Protein AF-Q115X5-F1 (afdb_monomer)

Nearest PDB structures (foldseek):
  7bhy-assembly1_B  TM=7.940E-01  e=5.215E+00  Bacillus subtilis subsp. subtilis str. 168
  2ia0-assembly1_B  TM=6.658E-01  e=6.481E+00  Pyrococcus furiosus
  5x3t-assembly1_G  TM=5.477E-01  e=4.511E+00  Mycobacterium tuberculosis H37Rv

Radius of gyration: 16.14 Å; Cα contacts (8 Å, |Δi|>4): 18; chains: 1; bounding box: 33×40×24 Å

Organism: Trichodesmium erythraeum (strain IMS101) (NCBI:txid203124)

Sequence (53 aa):
MYVNAMGLRGISRVKKLHHTTIINLIKQA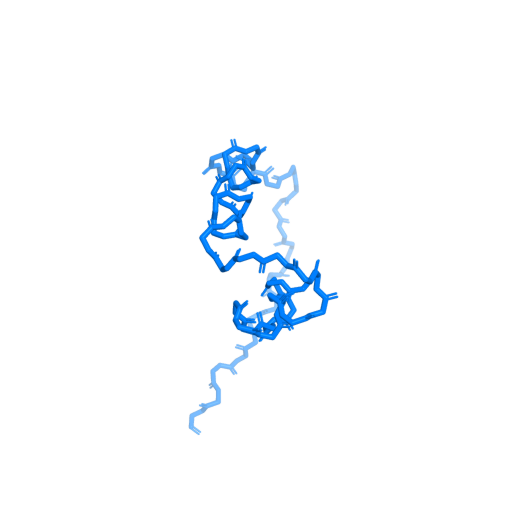GKLLPRSYSPQETPQVGELDELQT

Solvent-accessible surface area (backbone atoms only — not comparable to full-atom values): 3584 Å² total; per-residue (Å²): 96,67,92,71,75,42,50,61,71,59,49,18,64,76,68,74,41,61,54,70,59,53,53,52,49,52,54,54,55,56,68,74,45,73,95,62,91,74,70,94,58,80,70,92,67,75,84,72,78,72,81,84,127

Structure (mmCIF, N/CA/C/O backbone):
data_AF-Q115X5-F1
#
_entry.id   AF-Q115X5-F1
#
loop_
_atom_site.group_PDB
_atom_site.id
_atom_site.type_symbol
_atom_site.label_atom_id
_atom_site.label_alt_id
_atom_site.label_comp_id
_atom_site.label_asym_id
_atom_site.label_entity_id
_atom_site.label_seq_id
_atom_site.pdbx_PDB_ins_code
_atom_site.Cartn_x
_atom_site.Cartn_y
_atom_site.Cartn_z
_atom_site.occupancy
_atom_site.B_iso_or_equiv
_atom_site.auth_seq_id
_atom_site.auth_comp_id
_atom_site.auth_asym_id
_atom_site.auth_atom_id
_atom_site.pdbx_PDB_model_num
ATOM 1 N N . MET A 1 1 ? -1.146 -1.447 -8.292 1.00 85.69 1 MET A N 1
ATOM 2 C CA . MET A 1 1 ? 0.125 -0.677 -8.324 1.00 85.69 1 MET A CA 1
ATOM 3 C C 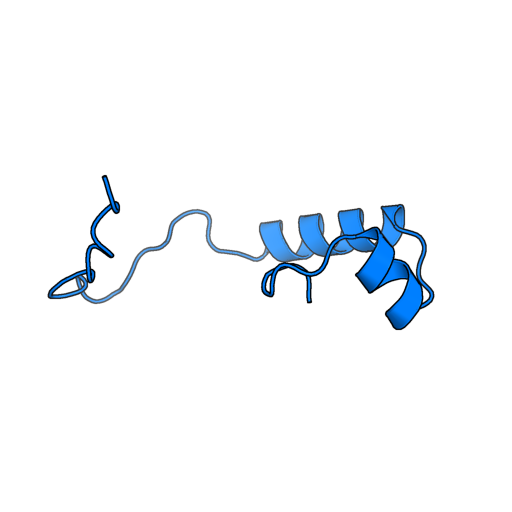. MET A 1 1 ? 0.957 -0.969 -7.086 1.00 85.69 1 MET A C 1
ATOM 5 O O . MET A 1 1 ? 1.899 -1.726 -7.224 1.00 85.69 1 MET A O 1
ATOM 9 N N . TYR A 1 2 ? 0.588 -0.474 -5.898 1.00 89.94 2 TYR A N 1
ATOM 10 C CA . TYR A 1 2 ? 1.340 -0.760 -4.664 1.00 89.94 2 TYR A CA 1
ATOM 11 C C . TYR A 1 2 ? 1.353 -2.256 -4.296 1.00 89.94 2 TYR A C 1
ATOM 13 O O . TYR A 1 2 ? 2.418 -2.817 -4.090 1.00 89.94 2 TYR A O 1
ATOM 21 N N . VAL A 1 3 ? 0.190 -2.922 -4.335 1.00 88.88 3 VAL A N 1
ATOM 22 C CA . VAL A 1 3 ? 0.056 -4.375 -4.078 1.00 88.88 3 VAL A CA 1
ATOM 23 C C . VAL A 1 3 ? 0.748 -5.237 -5.149 1.00 88.88 3 VAL A C 1
ATOM 25 O O . VAL A 1 3 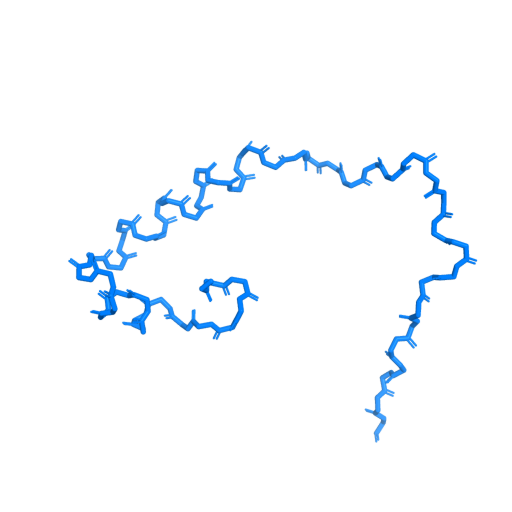? 1.136 -6.362 -4.880 1.00 88.88 3 VAL A O 1
ATOM 28 N N . ASN A 1 4 ? 1.007 -4.683 -6.340 1.00 92.88 4 ASN A N 1
ATOM 29 C CA . ASN A 1 4 ? 1.700 -5.375 -7.437 1.00 92.88 4 ASN A CA 1
ATOM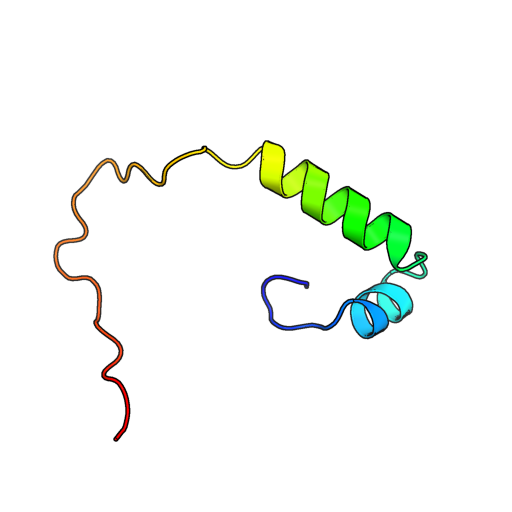 30 C C . ASN A 1 4 ? 3.216 -5.095 -7.384 1.00 92.88 4 ASN A C 1
ATOM 32 O O . ASN A 1 4 ? 3.845 -4.920 -8.425 1.00 92.88 4 ASN A O 1
ATOM 36 N N . ALA A 1 5 ? 3.764 -4.918 -6.178 1.00 89.44 5 ALA A N 1
ATOM 37 C CA . ALA A 1 5 ? 5.173 -4.629 -5.897 1.00 89.44 5 ALA A CA 1
ATOM 38 C C . ALA A 1 5 ? 5.769 -3.354 -6.543 1.00 89.44 5 ALA A C 1
ATOM 40 O O . ALA A 1 5 ? 6.983 -3.149 -6.520 1.00 89.44 5 ALA A O 1
ATOM 41 N N . MET A 1 6 ? 4.958 -2.437 -7.083 1.00 94.69 6 MET A N 1
ATOM 42 C CA . MET A 1 6 ? 5.485 -1.176 -7.613 1.00 94.69 6 MET A CA 1
ATOM 43 C C . MET A 1 6 ? 5.834 -0.217 -6.468 1.00 94.69 6 MET A C 1
ATOM 45 O O . MET A 1 6 ? 4.966 0.195 -5.696 1.00 94.69 6 MET A O 1
ATOM 49 N N . GLY A 1 7 ? 7.097 0.206 -6.395 1.00 93.69 7 GLY A N 1
ATOM 50 C CA . GLY A 1 7 ? 7.552 1.155 -5.377 1.00 93.69 7 GLY A CA 1
ATOM 51 C C . GLY A 1 7 ? 6.866 2.526 -5.468 1.00 93.69 7 GLY A C 1
ATOM 52 O O . GLY A 1 7 ? 6.506 2.994 -6.551 1.00 93.69 7 GLY A O 1
ATOM 53 N N . LEU A 1 8 ? 6.750 3.225 -4.331 1.00 94.94 8 LEU A N 1
ATOM 54 C CA . LEU A 1 8 ? 6.056 4.522 -4.223 1.00 94.94 8 LEU A CA 1
ATOM 55 C C . LEU A 1 8 ? 6.578 5.579 -5.208 1.00 94.94 8 LEU A C 1
ATOM 57 O O . LEU A 1 8 ? 5.797 6.352 -5.760 1.00 94.94 8 LEU A O 1
ATOM 61 N N . ARG A 1 9 ? 7.891 5.588 -5.473 1.00 92.38 9 ARG A N 1
ATOM 62 C CA . ARG A 1 9 ? 8.508 6.478 -6.470 1.00 92.38 9 ARG A CA 1
ATOM 63 C C . ARG A 1 9 ? 8.063 6.150 -7.899 1.00 92.38 9 ARG A C 1
ATOM 65 O O . ARG A 1 9 ? 7.839 7.067 -8.682 1.00 92.38 9 ARG A O 1
ATOM 72 N N . GLY A 1 10 ? 7.910 4.870 -8.237 1.00 95.25 10 GLY A N 1
ATOM 73 C CA . GLY A 1 10 ? 7.402 4.439 -9.543 1.00 95.25 10 GLY A CA 1
ATOM 74 C C . GLY A 1 10 ? 5.944 4.851 -9.735 1.00 95.25 10 GLY A C 1
ATOM 75 O O . GLY A 1 10 ? 5.598 5.481 -10.731 1.00 95.25 10 GLY A O 1
ATOM 76 N N . ILE A 1 11 ? 5.114 4.614 -8.718 1.00 95.62 11 ILE A N 1
ATOM 77 C CA . ILE A 1 11 ? 3.705 5.029 -8.717 1.00 95.62 11 ILE A CA 1
ATOM 78 C C . ILE A 1 11 ? 3.587 6.552 -8.845 1.00 95.62 11 ILE A C 1
ATOM 80 O O . ILE A 1 11 ? 2.773 7.037 -9.626 1.00 95.62 11 ILE A O 1
ATOM 84 N N . SER A 1 12 ? 4.426 7.302 -8.127 1.00 96.25 12 SER A N 1
ATOM 85 C CA . SER A 1 12 ? 4.492 8.767 -8.191 1.00 96.25 12 SER A CA 1
ATOM 86 C C . SER A 1 12 ? 4.759 9.276 -9.606 1.00 96.25 12 SER A C 1
ATOM 88 O O . SER A 1 12 ? 4.057 10.175 -10.064 1.00 96.25 12 SER A O 1
ATOM 90 N N . ARG A 1 13 ? 5.689 8.650 -10.338 1.00 96.00 13 ARG A N 1
ATOM 91 C CA . ARG A 1 13 ? 5.980 8.995 -11.738 1.00 96.00 13 ARG A CA 1
ATOM 92 C C . ARG A 1 13 ? 4.800 8.704 -12.664 1.00 96.00 13 ARG A C 1
ATOM 94 O O . ARG A 1 13 ? 4.426 9.572 -13.445 1.00 96.00 13 ARG A O 1
ATOM 101 N N . VAL A 1 14 ? 4.187 7.522 -12.558 1.00 96.19 14 VAL A N 1
ATOM 102 C CA . VAL A 1 14 ? 3.073 7.133 -13.444 1.00 96.19 14 VAL A CA 1
ATOM 103 C C . VAL A 1 14 ? 1.815 7.956 -13.165 1.00 96.19 14 VAL A C 1
ATOM 105 O O . VAL A 1 14 ? 1.130 8.382 -14.090 1.00 96.19 14 VAL A O 1
ATOM 108 N N . LYS A 1 15 ? 1.506 8.203 -11.889 1.00 94.69 15 LYS A N 1
ATOM 109 C CA . LYS A 1 15 ? 0.315 8.958 -11.478 1.00 94.69 15 LYS A CA 1
ATOM 110 C C . LYS A 1 15 ? 0.524 10.471 -11.462 1.00 94.69 15 LYS A C 1
ATOM 112 O O . LYS A 1 15 ? -0.454 11.187 -11.296 1.00 94.69 15 LYS A O 1
ATOM 117 N N . LYS A 1 16 ? 1.763 10.954 -11.625 1.00 96.25 16 LYS A N 1
ATOM 118 C CA . LYS A 1 16 ? 2.147 12.372 -11.488 1.00 96.25 16 LYS A CA 1
ATOM 119 C C . LYS A 1 16 ? 1.678 12.987 -10.159 1.00 96.25 16 LYS A C 1
ATOM 121 O O . LYS A 1 16 ? 1.306 14.153 -10.096 1.00 96.25 16 LYS A O 1
ATOM 126 N N . LEU A 1 17 ? 1.693 12.187 -9.092 1.00 95.50 17 LEU A N 1
ATOM 127 C CA . LEU A 1 17 ? 1.319 12.598 -7.737 1.00 95.50 17 LEU A CA 1
ATOM 128 C C . LEU A 1 17 ? 2.540 12.569 -6.830 1.00 95.50 17 LEU A C 1
ATOM 130 O O . LEU A 1 17 ? 3.400 11.699 -6.977 1.00 95.50 17 LEU A O 1
ATOM 134 N N . HIS A 1 18 ? 2.597 13.466 -5.847 1.00 95.94 18 HIS A N 1
ATOM 135 C CA . HIS A 1 18 ? 3.654 13.422 -4.844 1.00 95.94 18 HIS A CA 1
ATOM 136 C C . HIS A 1 18 ? 3.549 12.143 -3.996 1.00 95.94 18 HIS A C 1
ATOM 138 O O . HIS A 1 18 ? 2.455 11.659 -3.691 1.00 95.94 18 HIS A O 1
ATOM 144 N N . HIS A 1 19 ? 4.693 11.583 -3.602 1.00 91.69 19 HIS A N 1
ATOM 145 C CA . HIS A 1 19 ? 4.739 10.307 -2.885 1.00 91.69 19 HIS A CA 1
ATOM 146 C C . HIS A 1 19 ? 3.981 10.349 -1.545 1.00 91.69 19 HIS A C 1
ATOM 148 O O . HIS A 1 19 ? 3.390 9.346 -1.150 1.00 91.69 19 HIS A O 1
ATOM 154 N N . THR A 1 20 ? 3.911 11.510 -0.884 1.00 95.94 20 THR A N 1
ATOM 155 C CA . THR A 1 20 ? 3.115 11.696 0.344 1.00 95.94 20 THR A CA 1
ATOM 156 C C . THR A 1 20 ? 1.614 11.527 0.099 1.00 95.94 20 THR A C 1
ATOM 158 O O . THR A 1 20 ? 0.933 10.891 0.902 1.00 95.94 20 THR A O 1
ATOM 161 N N . THR A 1 21 ? 1.098 12.014 -1.033 1.00 96.50 21 THR A N 1
ATOM 162 C CA . THR A 1 21 ? -0.304 11.830 -1.435 1.00 96.50 21 THR A CA 1
ATOM 163 C C . THR A 1 21 ? -0.618 10.350 -1.615 1.00 96.50 21 THR A C 1
ATOM 165 O O . THR A 1 21 ? -1.622 9.863 -1.106 1.00 96.50 21 THR A O 1
ATOM 168 N N . ILE A 1 22 ? 0.276 9.608 -2.272 1.00 95.69 22 ILE A N 1
ATOM 169 C CA . ILE A 1 22 ? 0.118 8.163 -2.481 1.00 95.69 22 ILE A CA 1
ATOM 170 C C . ILE A 1 22 ? 0.122 7.412 -1.144 1.00 95.69 22 ILE A C 1
ATOM 172 O O . ILE A 1 22 ? -0.737 6.561 -0.930 1.00 95.69 22 ILE A O 1
ATOM 176 N N . ILE A 1 23 ? 1.024 7.757 -0.219 1.00 95.69 23 ILE A N 1
ATOM 177 C CA . ILE A 1 23 ? 1.047 7.179 1.136 1.00 95.69 23 ILE A CA 1
ATOM 178 C C . ILE A 1 23 ? -0.289 7.417 1.850 1.00 95.69 23 ILE A C 1
ATOM 180 O O . ILE A 1 23 ? -0.844 6.496 2.447 1.00 95.69 23 ILE A O 1
ATOM 184 N N . ASN A 1 24 ? -0.829 8.634 1.776 1.00 96.25 24 ASN A N 1
ATOM 185 C CA . ASN A 1 24 ? -2.101 8.965 2.417 1.00 96.25 24 ASN A CA 1
ATOM 186 C C . ASN A 1 24 ? -3.279 8.207 1.798 1.00 96.25 24 ASN A C 1
ATOM 188 O O . ASN A 1 24 ? -4.167 7.776 2.532 1.00 96.25 24 ASN A O 1
ATOM 192 N N . LEU A 1 25 ? -3.274 7.998 0.480 1.00 94.12 25 LEU A N 1
ATOM 193 C CA . LEU A 1 25 ? -4.282 7.188 -0.205 1.00 94.12 25 LEU A CA 1
ATOM 194 C C . LEU A 1 25 ? -4.197 5.713 0.203 1.00 94.12 25 LEU A C 1
ATOM 196 O O . LEU A 1 25 ? -5.224 5.111 0.501 1.00 94.12 25 LEU A O 1
ATOM 200 N N . ILE A 1 26 ? -2.989 5.148 0.294 1.00 93.44 26 ILE A N 1
ATOM 201 C CA . ILE A 1 26 ? -2.783 3.769 0.768 1.00 93.44 26 ILE A CA 1
ATOM 202 C C . ILE A 1 26 ? -3.295 3.618 2.205 1.00 93.44 26 ILE A C 1
ATOM 204 O O . ILE A 1 26 ? -4.012 2.668 2.504 1.00 93.44 26 ILE A O 1
ATOM 208 N N . LYS A 1 27 ? -2.990 4.577 3.089 1.00 93.56 27 LYS A N 1
ATOM 209 C CA . LYS A 1 27 ? -3.491 4.580 4.472 1.00 93.56 27 LYS A CA 1
ATOM 210 C C . LYS A 1 27 ? -5.017 4.645 4.541 1.00 93.56 27 LYS A C 1
ATOM 212 O O . LYS A 1 27 ? -5.608 3.958 5.365 1.00 93.56 27 LYS A O 1
ATOM 217 N N . GLN A 1 28 ? -5.656 5.467 3.708 1.00 93.25 28 GLN A N 1
ATOM 218 C CA . GLN A 1 28 ? -7.119 5.563 3.653 1.00 93.25 28 GLN A CA 1
ATOM 219 C C . GLN A 1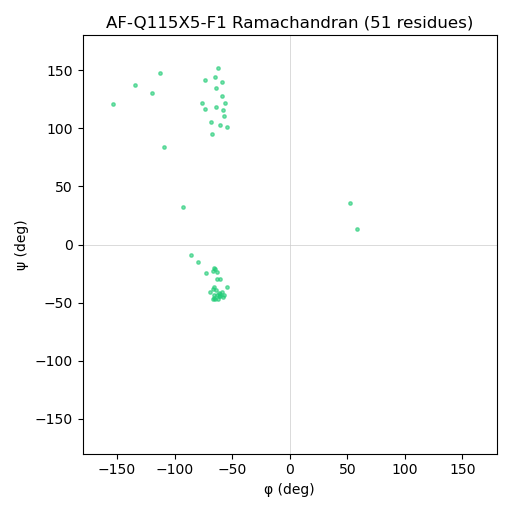 28 ? -7.747 4.268 3.139 1.00 93.25 28 GLN A C 1
ATOM 221 O O . GLN A 1 28 ? -8.648 3.745 3.784 1.00 93.25 28 GLN A O 1
ATOM 226 N N . ALA A 1 29 ? -7.223 3.711 2.046 1.00 90.69 29 ALA A N 1
ATOM 227 C CA . ALA A 1 29 ? -7.673 2.426 1.520 1.00 90.69 29 ALA A CA 1
ATOM 228 C C . ALA A 1 29 ? -7.513 1.304 2.558 1.00 90.69 29 ALA A C 1
ATOM 230 O O . ALA A 1 29 ? -8.427 0.511 2.746 1.00 90.69 29 ALA A O 1
ATOM 231 N N . GLY A 1 30 ? -6.404 1.289 3.305 1.00 89.12 30 GLY A N 1
ATOM 232 C CA . GLY A 1 30 ? -6.176 0.327 4.384 1.00 89.12 30 GLY A CA 1
ATOM 233 C C . GLY A 1 30 ? -7.179 0.426 5.538 1.00 89.12 30 GLY A C 1
ATOM 234 O O . GLY A 1 30 ? -7.488 -0.588 6.149 1.00 89.12 30 GLY A O 1
ATOM 235 N N . LYS A 1 31 ? -7.738 1.612 5.818 1.00 89.50 31 LYS A N 1
ATOM 236 C CA . LYS A 1 31 ? -8.807 1.777 6.822 1.00 89.50 31 LYS A CA 1
ATOM 237 C C . LYS A 1 31 ? -10.158 1.230 6.362 1.00 89.50 31 LYS A C 1
ATOM 239 O O . LYS A 1 31 ? -10.992 0.932 7.206 1.00 89.50 31 LYS A O 1
ATOM 244 N N . LEU A 1 32 ? -10.380 1.151 5.049 1.00 88.06 32 LEU A N 1
ATOM 245 C CA . LEU A 1 32 ? -11.596 0.572 4.471 1.00 88.06 32 LEU A CA 1
ATOM 246 C C . LEU A 1 32 ? -11.549 -0.958 4.454 1.00 88.06 32 LEU A C 1
ATOM 248 O O . LEU A 1 32 ? -12.581 -1.595 4.262 1.00 88.06 32 LEU 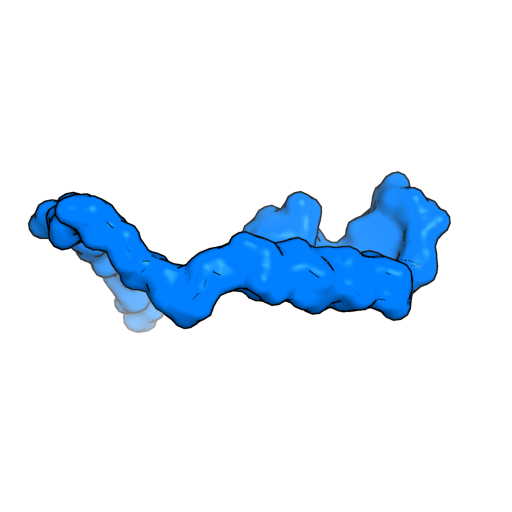A O 1
ATOM 252 N N . LEU A 1 33 ? -10.365 -1.548 4.642 1.00 84.44 33 LEU A N 1
ATOM 253 C CA . LEU A 1 33 ? -10.227 -2.991 4.731 1.00 84.44 33 LEU A CA 1
ATOM 254 C C . LEU A 1 33 ? -10.758 -3.493 6.081 1.00 84.44 33 LEU A C 1
ATOM 256 O O . LEU A 1 33 ? -10.540 -2.848 7.113 1.00 84.44 33 LEU A O 1
ATOM 260 N N . PRO A 1 34 ? -11.438 -4.652 6.095 1.00 82.50 34 PRO A N 1
ATOM 261 C CA . PRO A 1 34 ? -11.873 -5.269 7.335 1.00 82.50 34 PRO A CA 1
ATOM 262 C C . PRO A 1 34 ? -10.662 -5.556 8.228 1.00 82.50 34 PRO A C 1
ATOM 264 O O . PRO A 1 34 ? -9.604 -5.985 7.767 1.00 82.50 34 PRO A O 1
ATOM 267 N N . ARG A 1 35 ? -10.828 -5.316 9.533 1.00 76.25 35 ARG A N 1
ATOM 268 C CA . ARG A 1 35 ? -9.758 -5.461 10.535 1.00 76.25 35 ARG A CA 1
ATOM 269 C C . ARG A 1 35 ? -9.245 -6.899 10.656 1.00 76.25 35 ARG A C 1
ATOM 271 O O . ARG A 1 35 ? -8.115 -7.107 11.084 1.00 76.25 35 ARG A O 1
ATOM 278 N N . SER A 1 36 ? -10.071 -7.868 10.278 1.00 73.69 36 SER A N 1
ATOM 279 C CA . SER A 1 36 ? -9.725 -9.280 10.191 1.00 73.69 36 SER A CA 1
ATOM 280 C C . SER A 1 36 ? -10.239 -9.857 8.881 1.00 73.69 36 SER A C 1
ATOM 282 O O . SER A 1 36 ? -11.384 -9.615 8.491 1.00 73.69 36 SER A O 1
ATOM 284 N N . TYR A 1 37 ? -9.409 -10.667 8.231 1.00 70.31 37 TYR A N 1
ATOM 285 C CA . TYR A 1 37 ? -9.876 -11.572 7.194 1.00 70.31 37 TYR A CA 1
ATOM 286 C C . TYR A 1 37 ? -10.733 -12.645 7.877 1.00 70.31 37 TYR A C 1
ATOM 288 O O . TYR A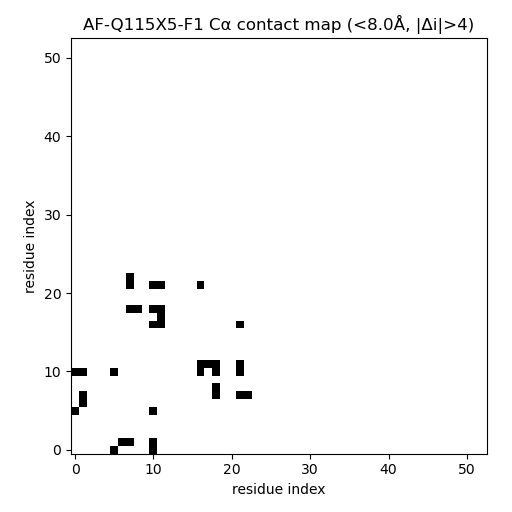 1 37 ? -10.200 -13.485 8.596 1.00 70.31 37 TYR A O 1
ATOM 296 N N . SER A 1 38 ? -12.056 -12.563 7.726 1.00 65.31 38 SER A N 1
ATOM 297 C CA . SER A 1 38 ? -12.982 -13.609 8.174 1.00 65.31 38 SER A CA 1
ATOM 298 C C . SER A 1 38 ? -13.540 -14.291 6.933 1.00 65.31 38 SER A C 1
ATOM 300 O O . SER A 1 38 ? -14.589 -13.873 6.437 1.00 65.31 38 SER A O 1
ATOM 302 N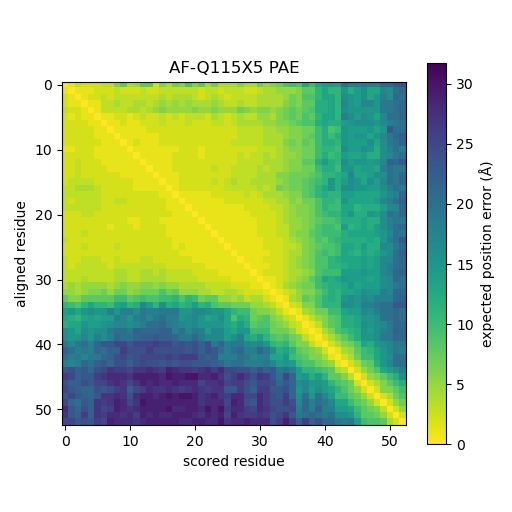 N . PRO A 1 39 ? -12.826 -15.273 6.367 1.00 70.12 39 PRO A N 1
ATOM 303 C CA . PRO A 1 39 ? -13.369 -16.018 5.251 1.00 70.12 39 PRO A CA 1
ATOM 304 C C . PRO A 1 39 ? -14.614 -16.769 5.742 1.00 70.12 39 PRO A C 1
ATOM 306 O O . PRO A 1 39 ? -14.619 -17.325 6.839 1.00 70.12 39 PRO A O 1
ATOM 309 N N . GLN A 1 40 ? -15.699 -16.718 4.968 1.00 67.56 40 GLN A N 1
ATOM 310 C CA . GLN A 1 40 ? -16.939 -17.433 5.301 1.00 67.56 40 GLN A CA 1
ATOM 311 C C . GLN A 1 40 ? -16.751 -18.955 5.228 1.00 67.56 40 GLN A C 1
ATOM 313 O O . GLN A 1 40 ? -17.462 -19.697 5.899 1.00 67.56 40 GLN A O 1
ATOM 318 N N . GLU A 1 41 ? -15.757 -19.403 4.465 1.00 68.06 41 GLU A N 1
ATOM 319 C CA . GLU A 1 41 ? -15.347 -20.795 4.342 1.00 68.06 41 GLU A CA 1
ATOM 320 C C . GLU A 1 41 ? -13.891 -20.915 4.792 1.00 68.06 41 GLU A C 1
ATOM 322 O O . GLU A 1 41 ? -13.030 -20.146 4.359 1.00 68.06 41 GLU A O 1
ATOM 327 N N . THR A 1 42 ? -13.593 -21.870 5.674 1.00 67.31 42 THR A N 1
ATOM 328 C CA . THR A 1 42 ? -12.205 -22.234 5.973 1.00 67.31 42 THR A CA 1
ATOM 329 C C . THR A 1 42 ? -11.540 -22.625 4.652 1.00 67.31 42 THR A C 1
ATOM 331 O O . THR A 1 42 ? -12.053 -23.535 3.997 1.00 67.31 42 THR A O 1
ATOM 334 N N . PRO A 1 43 ? -10.440 -21.974 4.225 1.00 64.38 43 PRO A N 1
ATOM 335 C CA . PRO A 1 43 ? -9.760 -22.370 3.000 1.00 64.38 43 PRO A CA 1
ATOM 336 C C . PRO A 1 43 ? -9.351 -23.836 3.152 1.00 64.38 43 PRO A C 1
ATOM 338 O O . PRO A 1 43 ? -8.603 -24.175 4.068 1.00 64.38 43 PRO A O 1
ATOM 341 N N . GLN A 1 44 ? -9.909 -24.714 2.313 1.00 63.25 44 GLN A N 1
ATOM 342 C CA . GLN A 1 44 ? -9.812 -26.158 2.532 1.00 63.25 44 GLN A CA 1
ATOM 343 C C . GLN A 1 44 ? -8.369 -26.674 2.438 1.00 63.25 44 GLN A C 1
ATOM 345 O O . GLN A 1 44 ? -8.055 -27.689 3.046 1.00 63.25 44 GLN A O 1
ATOM 350 N N . VAL A 1 45 ? -7.479 -25.932 1.782 1.00 60.06 45 VAL A N 1
ATOM 351 C CA . VAL A 1 45 ? -6.023 -25.993 1.920 1.00 60.06 45 VAL A CA 1
ATOM 352 C C . VAL A 1 45 ? -5.525 -24.597 1.537 1.00 60.06 45 VAL A C 1
ATOM 354 O O . VAL A 1 45 ? -5.819 -24.126 0.441 1.00 60.06 45 VAL A O 1
ATOM 357 N N . GLY A 1 46 ? -4.824 -23.891 2.424 1.00 59.16 46 GLY A N 1
ATOM 358 C CA . GLY A 1 46 ? -3.960 -22.805 1.967 1.00 59.16 46 GLY A CA 1
ATOM 359 C C . GLY A 1 46 ? -2.755 -23.472 1.330 1.00 59.16 46 GLY A C 1
ATOM 360 O O . GLY A 1 46 ? -2.074 -24.215 2.033 1.00 59.16 46 GLY A O 1
ATOM 361 N N . GLU A 1 47 ? -2.534 -23.289 0.028 1.00 55.94 47 GLU A N 1
ATOM 362 C CA . GLU A 1 47 ? -1.277 -23.693 -0.602 1.00 55.94 47 GLU A CA 1
ATOM 363 C C . GLU A 1 47 ? -0.151 -23.012 0.184 1.00 55.94 47 GLU A C 1
ATOM 365 O O . GLU A 1 47 ? 0.056 -21.800 0.104 1.00 55.94 47 GLU A O 1
ATOM 370 N N . LEU A 1 48 ? 0.492 -23.782 1.061 1.00 64.06 48 LEU A N 1
ATOM 371 C CA . LEU A 1 48 ? 1.737 -23.398 1.692 1.00 64.06 48 LEU A CA 1
ATOM 372 C C . LEU A 1 48 ? 2.738 -23.392 0.547 1.00 64.06 48 LEU A C 1
ATOM 374 O O . LEU A 1 48 ? 3.222 -24.453 0.166 1.00 64.06 48 LEU A O 1
ATOM 378 N N . ASP A 1 49 ? 2.971 -22.227 -0.053 1.00 63.12 49 ASP A N 1
ATOM 379 C CA . ASP A 1 49 ? 4.071 -22.061 -0.995 1.00 63.12 49 ASP A CA 1
ATOM 380 C C . ASP A 1 49 ? 5.342 -22.360 -0.192 1.00 63.12 49 ASP A C 1
ATOM 382 O O . ASP A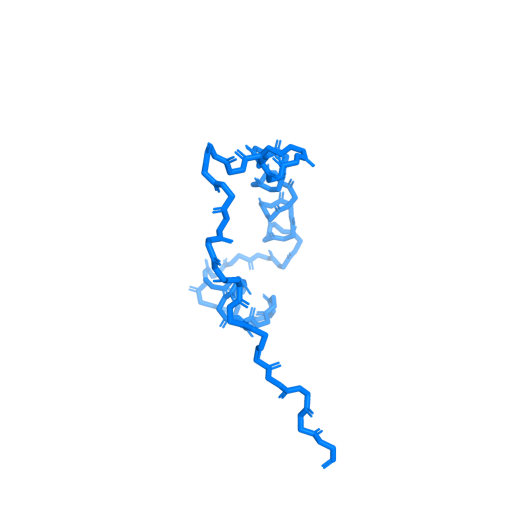 1 49 ? 5.709 -21.620 0.730 1.00 63.12 49 ASP A O 1
ATOM 386 N N . GLU A 1 50 ? 5.881 -23.561 -0.400 1.00 58.22 50 GLU A N 1
ATOM 387 C CA . GLU A 1 50 ? 6.924 -24.130 0.438 1.00 58.22 50 GLU A CA 1
ATOM 388 C C . GLU A 1 50 ? 8.129 -23.186 0.429 1.00 58.22 50 GLU A C 1
ATOM 390 O O . GLU A 1 50 ? 8.619 -22.773 -0.624 1.00 58.22 50 GLU A O 1
ATOM 395 N N . LEU A 1 51 ? 8.602 -22.815 1.621 1.00 61.38 51 LEU A N 1
ATOM 396 C CA . LEU A 1 51 ? 9.819 -22.026 1.774 1.00 61.38 51 LEU A CA 1
ATOM 397 C C . LEU A 1 51 ? 10.970 -22.789 1.104 1.00 61.38 51 LEU A C 1
ATOM 399 O O . LEU A 1 51 ? 11.385 -23.836 1.599 1.00 61.38 51 LEU A O 1
ATOM 403 N N . GLN A 1 52 ? 11.483 -22.275 -0.015 1.00 51.97 52 GLN A N 1
ATOM 404 C CA . GLN A 1 52 ? 12.693 -22.812 -0.634 1.00 51.97 52 GLN A CA 1
ATOM 405 C C . GLN A 1 52 ? 13.876 -22.606 0.326 1.00 51.97 52 GLN A C 1
ATOM 407 O O . GLN A 1 52 ? 14.190 -21.470 0.690 1.00 51.97 52 GLN A O 1
ATOM 412 N N . THR A 1 53 ? 14.472 -23.723 0.756 1.00 62.50 53 THR A N 1
ATOM 413 C CA . THR A 1 53 ? 15.670 -23.793 1.617 1.00 62.50 53 THR A CA 1
ATOM 414 C C . THR A 1 53 ? 16.944 -23.453 0.856 1.00 62.50 53 THR A C 1
ATOM 416 O O . THR A 1 53 ? 17.047 -23.866 -0.322 1.00 62.50 53 THR A O 1
#

pLDDT: mean 82.59, std 14.38, range [51.97, 96.5]

Secondary structure (DSSP, 8-state):
-TTTT--HHHHHHHHT--HHHHHHHHHHHHHHS-SS---SS--S---------

Mean predicted aligned error: 10.23 Å

Foldseek 3Di:
DVVVVDDLVRVCVVVVHDSVVVVVVVVVVVVVDPPDPDPPDDPPDDPPPDPDD